Protein AF-A0A9E5BGA6-F1 (afdb_monomer_lite)

pLDDT: mean 83.99, std 6.3, range [53.09, 89.5]

Structure (mmCIF, N/CA/C/O backbone):
data_AF-A0A9E5BGA6-F1
#
_entry.id   AF-A0A9E5BGA6-F1
#
loop_
_atom_site.group_PDB
_atom_site.id
_atom_site.type_symbol
_atom_site.label_atom_id
_atom_site.label_alt_id
_atom_site.label_comp_id
_atom_site.label_asym_id
_atom_site.label_entity_id
_atom_site.label_seq_id
_atom_site.pdbx_PDB_ins_code
_atom_site.Cartn_x
_atom_site.Cartn_y
_atom_site.Cartn_z
_atom_site.occupancy
_atom_site.B_iso_or_equiv
_atom_site.auth_seq_id
_atom_site.auth_comp_id
_atom_site.auth_asym_id
_atom_site.auth_atom_id
_atom_site.pdbx_PDB_model_num
ATOM 1 N N . ARG A 1 1 ? 20.766 9.987 -18.659 1.00 53.09 1 ARG A N 1
ATOM 2 C CA . ARG A 1 1 ? 20.099 9.528 -19.906 1.00 53.09 1 ARG A CA 1
ATOM 3 C C . ARG A 1 1 ? 18.605 9.820 -19.766 1.00 53.09 1 ARG A C 1
ATOM 5 O O . ARG A 1 1 ? 18.047 9.388 -18.772 1.00 53.09 1 ARG A O 1
ATOM 12 N N . ASN A 1 2 ? 18.001 10.541 -20.717 1.00 74.50 2 ASN A N 1
ATOM 13 C CA . ASN A 1 2 ? 16.559 10.839 -20.791 1.00 74.50 2 ASN A CA 1
ATOM 14 C C . ASN A 1 2 ? 15.904 9.886 -21.804 1.00 74.50 2 ASN A C 1
ATOM 16 O O . ASN A 1 2 ? 15.692 10.252 -22.955 1.00 74.50 2 ASN A O 1
ATOM 20 N N . GLN A 1 3 ? 15.686 8.630 -21.415 1.00 77.38 3 GLN A N 1
ATOM 21 C CA . GLN A 1 3 ? 14.983 7.648 -22.247 1.00 77.38 3 GLN A CA 1
ATOM 22 C C . GLN A 1 3 ? 13.666 7.262 -21.567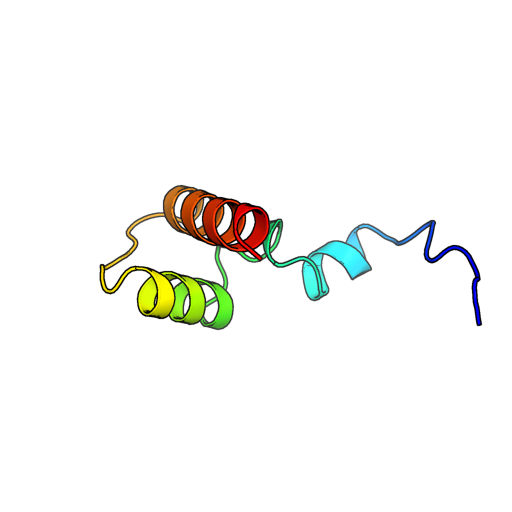 1.00 77.38 3 GLN A C 1
ATOM 24 O O . GLN A 1 3 ? 13.637 7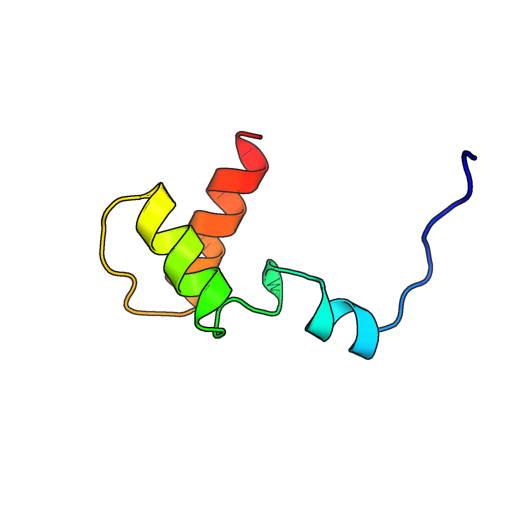.186 -20.337 1.00 77.38 3 GLN A O 1
ATOM 29 N N . PRO A 1 4 ? 12.584 7.040 -22.334 1.00 74.81 4 PRO A N 1
ATOM 30 C CA . PRO A 1 4 ? 11.303 6.634 -21.772 1.00 74.81 4 PRO A CA 1
ATOM 31 C C . PRO A 1 4 ? 11.435 5.297 -21.028 1.00 74.81 4 PRO A C 1
ATOM 33 O O . PRO A 1 4 ? 12.028 4.349 -21.534 1.00 74.81 4 PRO A O 1
ATOM 36 N N . THR A 1 5 ? 10.873 5.224 -19.820 1.00 78.62 5 THR A N 1
ATOM 37 C CA . THR A 1 5 ? 10.868 4.025 -18.955 1.00 78.62 5 THR A CA 1
ATOM 38 C C . THR A 1 5 ? 9.684 3.094 -19.231 1.00 78.62 5 THR A C 1
ATOM 40 O O . THR A 1 5 ? 9.431 2.162 -18.471 1.00 78.62 5 THR A O 1
ATOM 43 N N . LEU A 1 6 ? 8.949 3.351 -20.314 1.00 83.75 6 LEU A N 1
ATOM 44 C CA . LEU A 1 6 ? 7.750 2.628 -20.718 1.00 83.75 6 LEU A CA 1
ATOM 45 C C . LEU A 1 6 ? 7.951 1.968 -22.092 1.00 83.75 6 LEU A C 1
ATOM 47 O O . LEU A 1 6 ? 8.659 2.533 -22.929 1.00 83.75 6 LEU A O 1
ATOM 51 N N . PRO A 1 7 ? 7.286 0.825 -22.352 1.00 83.38 7 PRO A N 1
ATOM 52 C CA . PRO A 1 7 ? 6.340 0.134 -21.464 1.00 83.38 7 PRO A CA 1
ATOM 53 C C . PRO A 1 7 ? 7.019 -0.751 -20.396 1.00 83.38 7 PRO A C 1
ATOM 55 O O . PRO A 1 7 ? 8.083 -1.319 -20.630 1.00 83.38 7 PRO A O 1
ATOM 58 N N . THR A 1 8 ? 6.374 -0.908 -19.234 1.00 83.94 8 THR A N 1
ATOM 59 C CA . THR A 1 8 ? 6.707 -1.929 -18.217 1.00 83.94 8 THR A CA 1
ATOM 60 C C . THR A 1 8 ? 5.722 -3.106 -18.291 1.00 83.94 8 THR A C 1
ATOM 62 O O . THR A 1 8 ? 4.748 -3.075 -19.044 1.00 83.94 8 THR A O 1
ATOM 65 N N . THR A 1 9 ? 5.964 -4.183 -17.533 1.00 88.12 9 THR A N 1
ATOM 66 C CA . THR A 1 9 ? 5.059 -5.347 -17.461 1.00 88.12 9 THR A CA 1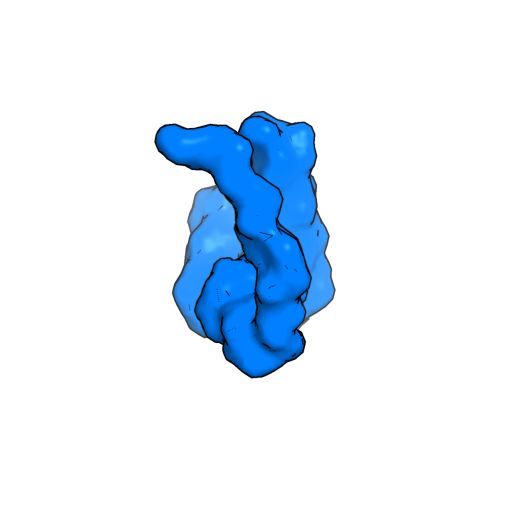
ATOM 67 C C . THR A 1 9 ? 4.287 -5.375 -16.143 1.00 88.12 9 THR A C 1
ATOM 69 O O . THR A 1 9 ? 4.812 -4.973 -15.107 1.00 88.12 9 THR A O 1
ATOM 72 N N . ILE A 1 10 ? 3.073 -5.944 -16.129 1.00 84.06 10 ILE A N 1
ATOM 73 C CA . ILE A 1 10 ? 2.276 -6.099 -14.892 1.00 84.06 10 ILE A CA 1
ATOM 74 C C . ILE A 1 10 ? 3.050 -6.892 -13.824 1.00 84.06 10 ILE A C 1
ATOM 76 O O . ILE A 1 10 ? 2.986 -6.574 -12.638 1.00 84.06 10 ILE A O 1
ATOM 80 N N . ALA A 1 11 ? 3.815 -7.910 -14.229 1.00 87.06 11 ALA A N 1
ATOM 81 C CA . ALA A 1 11 ? 4.661 -8.674 -13.313 1.00 87.06 11 ALA A CA 1
ATOM 82 C C . ALA A 1 11 ? 5.765 -7.811 -12.677 1.00 87.06 11 ALA A C 1
ATOM 84 O O . ALA A 1 11 ? 6.105 -8.014 -11.513 1.00 87.06 11 ALA A O 1
ATOM 85 N N . HIS A 1 12 ? 6.320 -6.850 -13.423 1.00 85.81 12 HIS A N 1
ATOM 86 C CA . HIS A 1 12 ? 7.267 -5.880 -12.886 1.00 85.81 12 HIS A CA 1
ATOM 87 C C . HIS A 1 12 ? 6.571 -4.913 -11.920 1.00 85.81 12 HIS A C 1
ATOM 89 O O . HIS A 1 12 ? 7.024 -4.780 -10.784 1.00 85.81 12 HIS A O 1
ATOM 95 N N . GLU A 1 13 ? 5.437 -4.328 -12.320 1.00 85.38 13 GLU A N 1
ATOM 96 C CA . GLU A 1 13 ? 4.649 -3.411 -11.485 1.00 85.38 13 GLU A CA 1
ATOM 97 C C . GLU A 1 13 ? 4.262 -4.047 -10.146 1.00 85.38 13 GLU A C 1
ATOM 99 O O . GLU A 1 13 ? 4.503 -3.456 -9.102 1.00 85.38 13 GLU A O 1
ATOM 104 N N . LYS A 1 14 ? 3.801 -5.302 -10.116 1.00 81.25 14 LYS A N 1
ATOM 105 C CA . LYS A 1 14 ? 3.494 -5.996 -8.849 1.00 81.25 14 LYS A CA 1
ATOM 106 C C . LYS A 1 14 ? 4.683 -6.096 -7.885 1.00 81.25 14 LYS A C 1
ATOM 108 O O . LYS A 1 14 ? 4.483 -6.170 -6.676 1.00 81.25 14 LYS A O 1
ATOM 113 N N . ARG A 1 15 ? 5.921 -6.124 -8.392 1.00 82.06 15 ARG A N 1
ATOM 114 C CA . ARG A 1 15 ? 7.127 -6.204 -7.552 1.00 82.06 15 ARG A CA 1
ATOM 115 C C . ARG A 1 15 ? 7.580 -4.846 -7.040 1.00 82.06 15 ARG A C 1
ATOM 117 O O . ARG A 1 15 ? 8.079 -4.773 -5.920 1.00 82.06 15 ARG A O 1
ATOM 124 N N . VAL A 1 16 ? 7.445 -3.787 -7.833 1.00 85.06 16 VAL A N 1
ATOM 125 C CA . VAL A 1 16 ? 8.053 -2.483 -7.509 1.00 85.06 16 VAL A CA 1
ATOM 126 C C . VAL A 1 16 ? 7.041 -1.409 -7.132 1.00 85.06 16 VAL A C 1
ATOM 128 O O . VAL A 1 16 ? 7.392 -0.477 -6.418 1.00 85.06 16 VAL A O 1
ATOM 131 N N . ASN A 1 17 ? 5.789 -1.534 -7.567 1.00 84.06 17 ASN A N 1
ATOM 132 C CA . ASN A 1 17 ? 4.778 -0.506 -7.398 1.00 84.06 17 ASN A CA 1
ATOM 133 C C . ASN A 1 17 ? 4.178 -0.558 -5.982 1.00 84.06 17 ASN A C 1
ATOM 135 O O . ASN A 1 17 ? 3.502 -1.533 -5.641 1.00 84.06 17 ASN A O 1
ATOM 139 N N . PRO A 1 18 ? 4.370 0.484 -5.153 1.00 78.75 18 PRO A N 1
ATOM 140 C CA . PRO A 1 18 ? 3.875 0.493 -3.779 1.00 78.75 18 PRO A CA 1
ATOM 141 C C . PRO A 1 18 ? 2.340 0.466 -3.700 1.00 78.75 18 PRO A C 1
ATOM 143 O O . PRO A 1 18 ? 1.801 -0.060 -2.730 1.00 78.75 18 PRO A O 1
ATOM 146 N N . PHE A 1 19 ? 1.630 0.942 -4.732 1.00 82.62 19 PHE A N 1
ATOM 147 C CA . PHE A 1 19 ? 0.164 0.886 -4.810 1.00 82.62 19 PHE A CA 1
ATOM 148 C C . PHE A 1 19 ? -0.368 -0.526 -5.088 1.00 82.62 19 PHE A C 1
ATOM 150 O O . PHE A 1 19 ? -1.505 -0.830 -4.750 1.00 82.62 19 PHE A O 1
ATOM 157 N N . MET A 1 20 ? 0.443 -1.404 -5.690 1.00 81.00 20 MET A N 1
ATOM 158 C CA . MET A 1 20 ? 0.088 -2.816 -5.889 1.00 81.00 20 MET A CA 1
ATOM 159 C C . MET A 1 20 ? 0.549 -3.715 -4.734 1.00 81.00 20 MET A C 1
ATOM 161 O O . MET A 1 20 ? 0.343 -4.923 -4.790 1.00 81.00 20 MET A O 1
ATOM 165 N N . ARG A 1 21 ? 1.195 -3.143 -3.711 1.00 85.31 21 ARG A N 1
ATOM 166 C CA . ARG A 1 21 ? 1.822 -3.867 -2.594 1.00 85.31 21 ARG A CA 1
ATOM 167 C C . ARG A 1 21 ? 1.276 -3.436 -1.231 1.00 85.31 21 ARG A C 1
ATOM 169 O O . ARG A 1 21 ? 1.959 -3.588 -0.223 1.00 85.31 21 ARG A O 1
ATOM 176 N N . CYS A 1 22 ? 0.064 -2.883 -1.183 1.00 83.69 22 CYS A N 1
ATOM 177 C CA . CYS A 1 22 ? -0.562 -2.372 0.045 1.00 83.69 22 CYS A CA 1
ATOM 178 C C . CYS A 1 22 ? -0.902 -3.464 1.075 1.00 83.69 22 CYS A C 1
ATOM 180 O O . CYS A 1 22 ? -1.217 -3.156 2.219 1.00 83.69 22 CYS A O 1
ATOM 182 N N . ASP A 1 23 ? -0.835 -4.729 0.672 1.00 84.00 23 ASP A N 1
ATOM 183 C CA . ASP A 1 23 ? -0.990 -5.922 1.502 1.00 84.00 23 ASP A CA 1
ATOM 184 C C . ASP A 1 23 ? 0.346 -6.458 2.049 1.00 84.00 23 ASP A C 1
ATOM 186 O O . ASP A 1 23 ? 0.358 -7.369 2.874 1.00 84.00 23 ASP A O 1
ATOM 190 N N . GLN A 1 24 ? 1.485 -5.902 1.623 1.00 87.69 24 GLN A N 1
ATOM 191 C CA . GLN A 1 24 ? 2.791 -6.380 2.055 1.00 87.69 24 GLN A CA 1
ATOM 192 C C . GLN A 1 24 ? 3.266 -5.703 3.338 1.00 87.69 24 GLN A C 1
ATOM 194 O O . GLN A 1 24 ? 3.260 -4.476 3.457 1.00 87.69 24 GLN A O 1
ATOM 199 N N . THR A 1 25 ? 3.804 -6.508 4.259 1.00 86.94 25 THR A N 1
ATOM 200 C CA . THR A 1 25 ? 4.312 -6.071 5.570 1.00 86.94 25 THR A CA 1
ATOM 201 C C . THR A 1 25 ? 5.218 -4.833 5.516 1.00 86.94 25 THR A C 1
ATOM 203 O O . THR A 1 25 ? 4.998 -3.931 6.324 1.00 86.94 25 THR A O 1
ATOM 206 N N . PRO A 1 26 ? 6.185 -4.703 4.579 1.00 86.50 26 PRO A N 1
ATOM 207 C CA . PRO A 1 26 ? 7.036 -3.513 4.516 1.00 86.50 26 PRO A CA 1
ATOM 208 C C . PRO A 1 26 ? 6.270 -2.230 4.162 1.00 86.50 26 PRO A C 1
ATOM 210 O O . PRO A 1 26 ? 6.570 -1.170 4.704 1.00 86.50 26 PRO A O 1
ATOM 213 N N . VAL A 1 27 ? 5.267 -2.317 3.281 1.00 86.00 27 VAL A N 1
ATOM 214 C CA . VAL A 1 27 ? 4.452 -1.161 2.864 1.00 86.00 27 VAL A CA 1
ATOM 215 C C . VAL A 1 27 ? 3.505 -0.752 3.986 1.00 86.00 27 VAL A C 1
ATOM 217 O O . VAL A 1 27 ? 3.377 0.433 4.282 1.00 86.00 27 VAL A O 1
ATOM 220 N N . ILE A 1 28 ? 2.909 -1.733 4.666 1.00 87.44 28 ILE A N 1
ATOM 221 C CA . ILE A 1 28 ? 2.061 -1.506 5.839 1.00 87.44 28 ILE A CA 1
ATOM 222 C C . ILE A 1 28 ? 2.871 -0.841 6.958 1.00 87.44 28 ILE A C 1
ATOM 224 O O . ILE A 1 28 ? 2.420 0.146 7.533 1.00 87.44 28 ILE A O 1
ATOM 228 N N . ALA A 1 29 ? 4.077 -1.335 7.250 1.00 87.94 29 ALA A N 1
ATOM 229 C CA . ALA A 1 29 ? 4.946 -0.761 8.276 1.00 87.94 29 ALA A CA 1
ATOM 230 C C . ALA A 1 29 ? 5.337 0.691 7.958 1.00 87.94 29 ALA A C 1
ATOM 232 O O . ALA A 1 29 ? 5.251 1.549 8.835 1.00 87.94 29 ALA A O 1
ATOM 233 N N . ALA A 1 30 ? 5.699 0.984 6.704 1.00 88.06 30 ALA A N 1
ATOM 234 C CA . ALA A 1 30 ? 6.005 2.344 6.267 1.00 88.06 30 ALA A CA 1
ATOM 235 C C . ALA A 1 30 ? 4.785 3.276 6.378 1.00 88.06 30 ALA A C 1
ATOM 237 O O . ALA A 1 30 ? 4.897 4.382 6.904 1.00 88.06 30 ALA A O 1
ATOM 238 N N . ALA A 1 31 ? 3.605 2.818 5.950 1.00 88.06 31 ALA A N 1
ATOM 239 C CA . ALA A 1 31 ? 2.370 3.590 6.062 1.00 88.06 31 ALA A CA 1
ATOM 240 C C . ALA A 1 31 ? 1.991 3.859 7.531 1.00 88.06 31 ALA A C 1
ATOM 242 O O . ALA A 1 31 ? 1.647 4.988 7.874 1.00 88.06 31 ALA A O 1
ATOM 243 N N . ARG A 1 32 ? 2.128 2.865 8.419 1.00 89.00 32 ARG A N 1
ATOM 244 C CA . ARG A 1 32 ? 1.920 3.031 9.869 1.00 89.00 32 ARG A CA 1
ATOM 245 C C . ARG A 1 32 ? 2.893 4.037 10.474 1.00 89.00 32 ARG A C 1
ATOM 247 O O . ARG A 1 32 ? 2.466 4.890 11.244 1.00 89.00 32 ARG A O 1
ATOM 254 N N . ALA A 1 33 ? 4.173 3.979 10.106 1.00 88.62 33 ALA A N 1
ATOM 255 C CA . ALA A 1 33 ? 5.175 4.932 10.580 1.00 88.62 33 ALA A CA 1
ATOM 256 C C . ALA A 1 33 ? 4.854 6.376 10.155 1.00 88.62 33 ALA A C 1
ATOM 258 O O . ALA A 1 33 ? 5.107 7.304 10.917 1.00 88.62 33 ALA A O 1
ATOM 259 N N . GLN A 1 34 ? 4.251 6.564 8.977 1.00 87.19 34 GLN A N 1
ATOM 260 C CA . GLN A 1 34 ? 3.902 7.887 8.460 1.00 87.19 34 GLN A CA 1
ATOM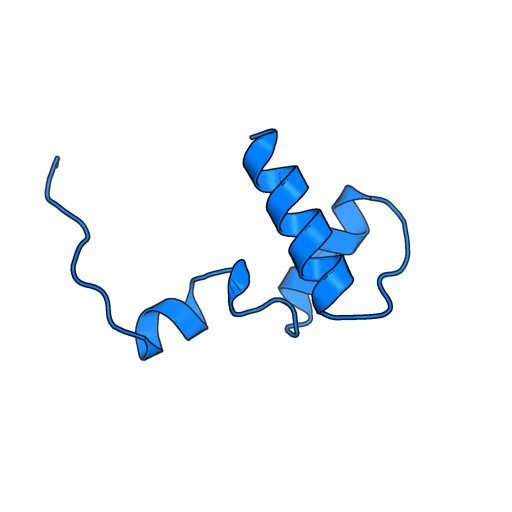 261 C C . GLN A 1 34 ? 2.754 8.562 9.225 1.00 87.19 34 GLN A C 1
ATOM 263 O O . GLN A 1 34 ? 2.750 9.785 9.354 1.00 87.19 34 GLN A O 1
ATOM 268 N N . ILE A 1 35 ? 1.767 7.793 9.701 1.00 87.19 35 ILE A N 1
ATOM 269 C CA . ILE A 1 35 ? 0.581 8.344 10.386 1.00 87.19 35 ILE A CA 1
ATOM 270 C C . ILE A 1 35 ? 0.554 8.084 11.897 1.00 87.19 35 ILE A C 1
ATOM 272 O O . ILE A 1 35 ? -0.278 8.658 12.593 1.00 87.19 35 ILE A O 1
ATOM 276 N N . GLY A 1 36 ? 1.432 7.217 12.410 1.00 85.19 36 GLY A N 1
ATOM 277 C CA . GLY A 1 36 ? 1.495 6.849 13.827 1.00 85.19 36 GLY A CA 1
ATOM 278 C C . GLY A 1 36 ? 0.265 6.090 14.340 1.00 85.19 36 GLY A C 1
ATOM 279 O O . GLY A 1 36 ? 0.028 6.059 15.544 1.00 85.19 36 GLY A O 1
ATOM 280 N N . GLN A 1 37 ? -0.537 5.503 13.449 1.00 84.56 37 GLN A N 1
ATOM 281 C CA . GLN A 1 37 ? -1.764 4.777 13.779 1.00 84.56 37 GLN A CA 1
ATOM 282 C C . GLN A 1 37 ? -1.750 3.381 13.166 1.00 84.56 37 GLN A C 1
ATOM 284 O O . GLN A 1 37 ? -1.049 3.118 12.185 1.00 84.56 37 GLN A O 1
ATOM 289 N N . ASP A 1 38 ? -2.548 2.488 13.751 1.00 82.94 38 ASP A N 1
ATOM 290 C CA . ASP A 1 38 ? -2.729 1.155 13.199 1.00 82.94 38 ASP A CA 1
ATOM 291 C C . ASP A 1 38 ? -3.633 1.192 11.959 1.00 82.94 38 ASP A C 1
ATOM 293 O O . ASP A 1 38 ? -4.644 1.893 11.923 1.00 82.94 38 ASP A O 1
ATOM 297 N N . LEU A 1 39 ? -3.252 0.413 10.951 1.00 85.69 39 LEU A N 1
ATOM 298 C CA . LEU A 1 39 ? -3.967 0.271 9.684 1.00 85.69 39 LEU A CA 1
ATOM 299 C C . LEU A 1 39 ? -4.585 -1.122 9.661 1.00 85.69 39 LEU A C 1
ATOM 301 O O . LEU A 1 39 ? -3.867 -2.120 9.790 1.00 85.69 39 LEU A O 1
ATOM 305 N N . LYS A 1 40 ? -5.910 -1.174 9.528 1.00 84.56 40 LYS A N 1
ATOM 306 C CA . LYS A 1 40 ? -6.739 -2.379 9.636 1.00 84.56 40 LYS A CA 1
ATOM 307 C C . LYS A 1 40 ? -7.094 -2.971 8.279 1.00 84.56 40 LYS A C 1
ATOM 309 O O . LYS A 1 40 ? -7.539 -4.115 8.221 1.00 84.56 40 LYS A O 1
ATOM 314 N N . SER A 1 41 ? -6.896 -2.226 7.189 1.00 87.56 41 SER A N 1
ATOM 315 C CA . SER A 1 41 ? -7.149 -2.728 5.838 1.00 87.56 41 SER A CA 1
ATOM 316 C C . SER A 1 41 ? -6.104 -2.284 4.804 1.00 87.56 41 SER A C 1
ATOM 318 O O . SER A 1 41 ? -5.530 -1.198 4.919 1.00 87.56 41 SER A O 1
ATOM 320 N N . PRO A 1 42 ? -5.899 -3.070 3.727 1.00 86.31 42 PRO A N 1
ATOM 321 C CA . PRO A 1 42 ? -5.076 -2.652 2.590 1.00 86.31 42 PRO A CA 1
ATOM 322 C C . PRO A 1 42 ? -5.564 -1.357 1.921 1.00 86.31 42 PRO A C 1
ATOM 324 O O . PRO A 1 42 ? -4.760 -0.615 1.360 1.00 86.31 42 PRO A O 1
ATOM 327 N N . ALA A 1 43 ? -6.867 -1.058 1.990 1.00 88.38 43 ALA A N 1
ATOM 328 C CA . ALA A 1 43 ? -7.438 0.177 1.452 1.00 88.38 43 ALA A CA 1
ATOM 329 C C . ALA A 1 43 ? -6.991 1.416 2.248 1.00 88.38 43 ALA A C 1
ATOM 331 O O . ALA A 1 43 ? -6.663 2.443 1.656 1.00 88.38 43 ALA A O 1
ATOM 332 N N . GLU A 1 44 ? -6.909 1.312 3.576 1.00 88.62 44 GLU A N 1
ATOM 333 C CA . GLU A 1 44 ? -6.364 2.380 4.426 1.00 88.62 44 GLU A CA 1
ATOM 334 C C . GLU A 1 44 ? -4.867 2.590 4.156 1.00 88.62 44 GLU A C 1
ATOM 336 O O . GLU A 1 44 ? -4.412 3.726 4.030 1.00 88.62 44 GLU A O 1
ATOM 341 N N . VAL A 1 45 ? -4.105 1.504 3.977 1.00 88.00 45 VAL A N 1
ATOM 342 C CA . VAL A 1 45 ? -2.682 1.566 3.596 1.00 88.00 45 VAL A CA 1
ATOM 343 C C . VAL A 1 45 ? -2.513 2.285 2.258 1.00 88.00 45 VAL A C 1
ATOM 345 O O . VAL A 1 45 ? -1.674 3.178 2.144 1.00 88.00 45 VAL A O 1
ATOM 348 N N . LEU A 1 46 ? -3.339 1.951 1.262 1.00 89.38 46 LEU A N 1
ATOM 349 C CA . LEU A 1 46 ? -3.341 2.619 -0.038 1.00 89.38 46 LEU A CA 1
ATOM 350 C C . LEU A 1 46 ? -3.615 4.123 0.101 1.00 89.38 46 LEU A C 1
ATOM 352 O O . LEU A 1 46 ? -2.904 4.929 -0.502 1.00 89.38 46 LEU A O 1
ATOM 356 N N . ALA A 1 47 ? -4.613 4.503 0.904 1.00 89.50 47 ALA A N 1
ATOM 357 C CA . ALA A 1 47 ? -4.971 5.900 1.132 1.00 89.50 47 ALA A CA 1
ATOM 358 C C . ALA A 1 47 ? -3.811 6.692 1.757 1.00 89.50 47 ALA A C 1
ATOM 360 O O . ALA A 1 47 ? -3.494 7.789 1.294 1.00 89.50 47 ALA A O 1
ATOM 361 N N . VAL A 1 48 ? -3.125 6.115 2.748 1.00 88.94 48 VAL A N 1
ATOM 362 C CA . VAL A 1 48 ? -1.951 6.734 3.382 1.00 88.94 48 VAL A CA 1
ATOM 363 C C . VAL A 1 48 ? -0.796 6.880 2.401 1.00 88.94 48 VAL A C 1
ATOM 365 O O . VAL A 1 48 ? -0.242 7.969 2.271 1.00 88.94 48 VAL A O 1
ATOM 368 N N . VAL A 1 49 ? -0.444 5.812 1.680 1.00 87.12 49 VAL A N 1
ATOM 369 C CA . VAL A 1 49 ? 0.647 5.834 0.691 1.00 87.12 49 VAL A CA 1
ATOM 370 C C . VAL A 1 49 ? 0.358 6.853 -0.412 1.00 87.12 49 VAL A C 1
ATOM 372 O O . VAL A 1 49 ? 1.261 7.567 -0.851 1.00 87.12 49 VAL A O 1
ATOM 375 N N . ARG A 1 50 ? -0.904 6.976 -0.836 1.00 89.25 50 ARG A N 1
ATOM 376 C CA . ARG A 1 50 ? -1.315 7.972 -1.827 1.00 89.25 50 ARG A CA 1
ATOM 377 C C . ARG A 1 50 ? -1.200 9.394 -1.291 1.00 89.25 50 ARG A C 1
ATOM 379 O O . ARG A 1 50 ? -0.536 10.211 -1.919 1.00 89.25 50 ARG A O 1
ATOM 386 N N . ALA A 1 51 ? -1.761 9.657 -0.114 1.00 87.50 51 ALA A N 1
ATOM 387 C CA . ALA A 1 51 ? -1.689 10.966 0.530 1.00 87.50 51 ALA A CA 1
ATOM 388 C C . ALA A 1 51 ? -0.253 11.369 0.905 1.00 87.50 51 ALA A C 1
ATOM 390 O O . ALA A 1 51 ? 0.043 12.554 1.058 1.00 87.50 51 ALA A O 1
ATOM 391 N N . TRP A 1 52 ? 0.636 10.397 1.110 1.00 86.38 52 TRP A N 1
ATOM 392 C CA . TRP A 1 52 ? 2.059 10.645 1.291 1.00 86.38 52 TRP A CA 1
ATOM 393 C C . TRP A 1 52 ? 2.720 11.040 -0.029 1.00 86.38 52 TRP A C 1
ATOM 395 O O . TRP A 1 52 ? 3.366 12.082 -0.072 1.00 86.38 52 TRP A O 1
ATOM 405 N N . LYS A 1 53 ? 2.486 10.285 -1.113 1.00 84.88 53 LYS A N 1
ATOM 406 C CA . LYS A 1 53 ? 2.990 10.632 -2.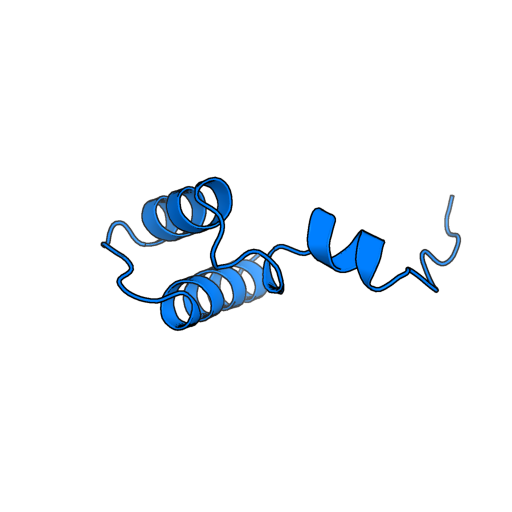451 1.00 84.88 53 LYS A CA 1
ATOM 407 C C . LYS A 1 53 ? 2.514 12.010 -2.922 1.00 84.88 53 LYS A C 1
ATOM 409 O O . LYS A 1 53 ?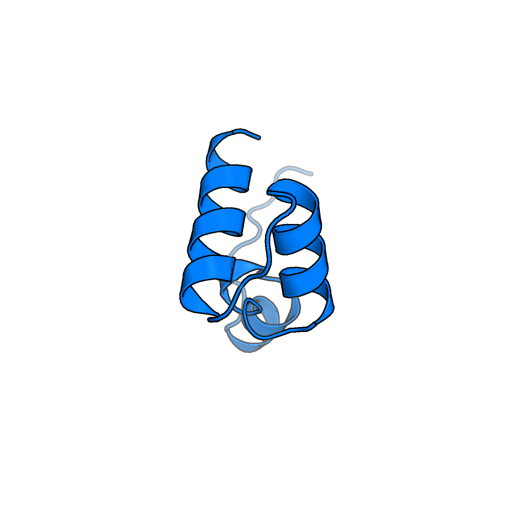 3.285 12.710 -3.555 1.00 84.88 53 LYS A O 1
ATOM 414 N N . ASP A 1 54 ? 1.273 12.400 -2.632 1.00 81.31 54 ASP A N 1
ATOM 415 C CA . ASP A 1 54 ? 0.738 13.707 -3.050 1.00 81.31 54 ASP A CA 1
ATOM 416 C C . ASP A 1 54 ? 1.379 14.893 -2.288 1.00 81.31 54 ASP A C 1
ATOM 418 O O . ASP A 1 54 ? 1.228 16.042 -2.698 1.00 81.31 54 ASP A O 1
ATOM 422 N N . ARG A 1 55 ? 2.088 14.629 -1.180 1.00 77.75 55 ARG A N 1
ATOM 423 C CA . ARG A 1 55 ? 2.799 15.629 -0.361 1.00 77.75 55 ARG A CA 1
ATOM 424 C C . ARG A 1 55 ? 4.325 15.576 -0.520 1.00 77.75 55 ARG A C 1
ATOM 426 O O . ARG A 1 55 ? 5.013 16.275 0.223 1.00 77.75 55 ARG A O 1
ATOM 433 N N . PHE A 1 56 ? 4.834 14.741 -1.426 1.00 61.50 56 PHE A N 1
ATOM 434 C CA . PHE A 1 56 ? 6.261 14.512 -1.664 1.00 61.50 56 PHE A CA 1
ATOM 435 C C . PHE A 1 56 ? 6.695 15.024 -3.040 1.00 61.50 56 PHE A C 1
ATOM 437 O O . PHE A 1 56 ? 5.862 14.987 -3.973 1.00 61.50 56 PHE A O 1
#

Radius of gyration: 13.15 Å; chains: 1; bounding box: 28×24×36 Å

Secondary structure (DSSP, 8-state):
---------HHHHHHH-GGG-TTSHHHHHHHHHHHTS---SHHHHHHHHHHHHTT-

Foldseek 3Di:
DPDDPDDDDPVVCCVPPLLNCLVPPVLLVVLCVQVVDHDDDSVSSNVSVVVVVVVD

Sequence (56 aa):
RNQPTLPTTIAHEKRVNPFMRCDQTPVIAAARAQIGQDLKSPAEVLAVVRAWKDRF